Protein AF-X0WF16-F1 (afdb_monomer_lite)

Structure (mmCIF, N/CA/C/O backbone):
data_AF-X0WF16-F1
#
_entry.id   AF-X0WF16-F1
#
loop_
_atom_site.group_PDB
_atom_site.id
_atom_site.type_symbol
_atom_site.label_atom_id
_atom_site.label_alt_id
_atom_site.label_comp_id
_atom_site.label_asym_id
_atom_site.label_entity_id
_atom_site.label_seq_id
_atom_site.pdbx_PDB_ins_code
_atom_site.Cartn_x
_atom_site.Cartn_y
_atom_site.Cartn_z
_atom_site.occupancy
_atom_site.B_iso_or_equiv
_atom_site.auth_seq_id
_atom_site.auth_comp_id
_atom_site.auth_asym_id
_atom_site.auth_atom_id
_atom_site.pdbx_PDB_model_num
ATOM 1 N N . PHE A 1 1 ? 22.506 13.039 -13.604 1.00 59.59 1 PHE A N 1
ATOM 2 C CA . PHE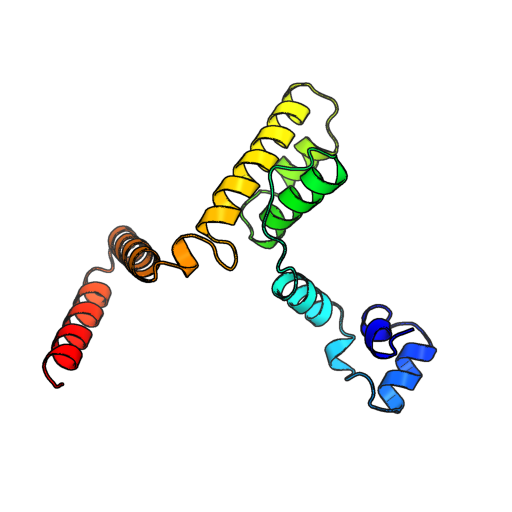 A 1 1 ? 21.233 12.495 -14.122 1.00 59.59 1 PHE A CA 1
ATOM 3 C C . PHE A 1 1 ? 21.472 11.068 -14.588 1.00 59.59 1 PHE A C 1
ATOM 5 O O . PHE A 1 1 ? 22.445 10.845 -15.292 1.00 59.59 1 PHE A O 1
ATOM 12 N N . HIS A 1 2 ? 20.651 10.102 -14.171 1.00 75.69 2 HIS A N 1
ATOM 13 C CA . HIS A 1 2 ? 20.803 8.705 -14.593 1.00 75.69 2 HIS A CA 1
ATOM 14 C C . HIS A 1 2 ? 20.003 8.495 -15.884 1.00 75.69 2 HIS A C 1
ATOM 16 O O . HIS A 1 2 ? 18.791 8.663 -15.861 1.00 75.69 2 HIS A O 1
ATOM 22 N N . LEU A 1 3 ? 20.642 8.133 -17.002 1.00 82.12 3 LEU A N 1
ATOM 23 C CA . LEU A 1 3 ? 19.974 8.059 -18.317 1.00 82.12 3 LEU A CA 1
ATOM 24 C C . LEU A 1 3 ? 18.740 7.136 -18.305 1.00 82.12 3 LEU A C 1
ATOM 26 O O . LEU A 1 3 ? 17.715 7.442 -18.902 1.00 82.12 3 LEU A O 1
ATOM 30 N N . TYR A 1 4 ? 18.801 6.063 -17.514 1.00 82.31 4 TYR A N 1
ATOM 31 C CA . TYR A 1 4 ? 17.711 5.108 -17.318 1.00 82.31 4 TYR A CA 1
ATOM 32 C C 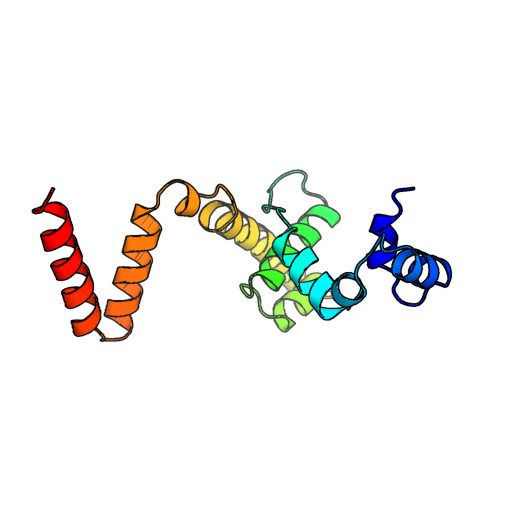. TYR A 1 4 ? 16.429 5.711 -16.717 1.00 82.31 4 TYR A C 1
ATOM 34 O O . TYR A 1 4 ? 15.341 5.189 -16.943 1.00 82.31 4 TYR A O 1
ATOM 42 N N . SER A 1 5 ? 16.506 6.825 -15.978 1.00 83.00 5 SER A N 1
ATOM 43 C CA . SER A 1 5 ? 15.308 7.468 -15.418 1.00 83.00 5 SER A CA 1
ATOM 44 C C . SER A 1 5 ? 14.412 8.092 -16.492 1.00 83.00 5 SER A C 1
ATOM 46 O O . SER A 1 5 ? 13.248 8.374 -16.218 1.00 83.00 5 SER A O 1
ATOM 48 N N . LEU A 1 6 ? 14.913 8.267 -17.721 1.00 87.25 6 LEU A N 1
ATOM 49 C CA . LEU A 1 6 ? 14.113 8.714 -18.864 1.00 87.25 6 LEU A CA 1
ATOM 50 C C . LEU A 1 6 ? 12.993 7.727 -19.221 1.00 87.25 6 LEU A C 1
ATOM 52 O O . LEU A 1 6 ? 12.023 8.130 -19.857 1.00 87.25 6 LEU A O 1
ATOM 56 N N . GLN A 1 7 ? 13.055 6.476 -18.740 1.00 85.31 7 GLN A N 1
ATOM 57 C CA . GLN A 1 7 ? 11.989 5.488 -18.938 1.00 85.31 7 GLN A CA 1
ATOM 58 C C . GLN A 1 7 ? 10.620 5.987 -18.445 1.00 85.31 7 GLN A C 1
ATOM 60 O O . GLN A 1 7 ? 9.605 5.585 -18.995 1.00 85.31 7 GLN A O 1
ATOM 65 N N . TYR A 1 8 ? 10.578 6.888 -17.453 1.00 82.19 8 TYR A N 1
ATOM 66 C CA . TYR A 1 8 ? 9.334 7.461 -16.923 1.00 82.19 8 TYR A CA 1
ATOM 67 C C . TYR A 1 8 ? 8.730 8.567 -17.807 1.00 82.19 8 TYR A C 1
ATOM 69 O O . TYR A 1 8 ? 7.597 8.983 -17.573 1.00 82.19 8 TYR A O 1
ATOM 77 N N . PHE A 1 9 ? 9.455 9.026 -18.832 1.00 88.19 9 PHE A N 1
ATOM 78 C CA . PHE A 1 9 ? 9.059 10.120 -19.720 1.00 88.19 9 PHE A CA 1
ATOM 79 C C . PHE A 1 9 ? 9.079 9.664 -21.190 1.00 88.19 9 PHE A C 1
ATOM 81 O O . PHE A 1 9 ? 9.902 10.141 -21.974 1.00 88.19 9 PHE A O 1
ATOM 88 N N . PRO A 1 10 ? 8.186 8.748 -21.608 1.00 83.56 10 PRO A N 1
ATOM 89 C CA . PRO A 1 10 ? 8.241 8.113 -22.932 1.00 83.56 10 PRO A CA 1
ATOM 90 C C . PRO A 1 10 ? 8.126 9.095 -24.107 1.00 83.56 10 PRO A C 1
ATOM 92 O O . PRO A 1 10 ? 8.666 8.845 -25.181 1.00 83.56 10 PRO A O 1
ATOM 95 N N . ASN A 1 11 ? 7.463 10.235 -23.902 1.00 86.00 11 ASN A N 1
ATOM 96 C CA . ASN A 1 11 ? 7.216 11.218 -24.958 1.00 86.00 11 ASN A CA 1
ATOM 97 C C . ASN A 1 11 ? 8.376 12.206 -25.165 1.00 86.00 11 ASN A C 1
ATOM 99 O O . ASN A 1 11 ? 8.317 13.030 -26.077 1.00 86.00 11 ASN A O 1
ATOM 103 N N . TYR A 1 12 ? 9.424 12.152 -24.338 1.00 88.94 12 TYR A N 1
ATOM 104 C CA . TYR A 1 12 ? 10.501 13.138 -24.378 1.00 88.94 12 TYR A CA 1
ATOM 105 C C . TYR A 1 12 ? 11.502 12.847 -25.515 1.00 88.94 12 TYR A C 1
ATOM 107 O O . TYR A 1 12 ? 11.869 11.686 -25.714 1.00 88.94 12 TYR A O 1
ATOM 115 N N . PRO A 1 13 ? 12.010 13.867 -26.239 1.00 89.44 13 PRO A N 1
ATOM 116 C CA . PRO A 1 13 ? 12.974 13.662 -27.329 1.00 89.44 13 PRO A CA 1
ATOM 117 C C . PRO A 1 13 ? 14.242 12.922 -26.884 1.00 89.44 13 PRO A C 1
ATOM 119 O O . PRO A 1 13 ? 14.749 12.060 -27.595 1.00 89.44 13 PRO A O 1
ATOM 122 N N . LEU A 1 14 ? 14.719 13.214 -25.671 1.00 89.38 14 LEU A N 1
ATOM 123 C CA . LEU A 1 14 ? 15.871 12.536 -25.069 1.00 89.38 14 LEU A CA 1
ATOM 124 C C . LEU A 1 14 ? 15.598 11.056 -24.783 1.00 89.38 14 LEU A C 1
ATOM 126 O O . LEU A 1 14 ? 16.504 10.241 -24.900 1.00 89.38 14 LEU A O 1
ATOM 130 N N . THR A 1 15 ? 14.361 10.692 -24.444 1.00 86.56 15 THR A N 1
ATOM 131 C CA . THR A 1 15 ? 13.976 9.294 -24.219 1.00 86.56 15 THR A CA 1
ATOM 132 C C . THR A 1 15 ? 13.985 8.509 -25.523 1.00 86.56 15 THR A C 1
ATOM 134 O O . THR A 1 15 ? 14.437 7.370 -25.539 1.00 86.56 15 THR A O 1
ATOM 137 N N . LYS A 1 16 ? 13.552 9.125 -26.632 1.00 88.75 16 LYS A N 1
ATOM 138 C CA . LYS A 1 16 ? 13.627 8.512 -27.967 1.00 88.75 16 LYS A CA 1
ATOM 139 C C . LYS A 1 16 ? 15.077 8.230 -28.364 1.00 88.75 16 LYS A C 1
ATOM 141 O O . LYS A 1 16 ? 15.381 7.096 -28.711 1.00 88.75 16 LYS A O 1
ATOM 146 N N . LYS A 1 17 ? 15.978 9.202 -28.169 1.00 90.62 17 LYS A N 1
ATOM 147 C CA . LYS A 1 17 ? 17.425 9.000 -28.364 1.00 90.62 17 LYS A CA 1
ATOM 148 C C . LYS A 1 17 ? 17.992 7.908 -27.456 1.00 90.62 17 LYS A C 1
ATOM 150 O O . LYS A 1 17 ? 18.683 7.021 -27.923 1.00 90.62 17 LYS A O 1
ATOM 155 N N . ALA A 1 18 ? 17.623 7.888 -26.176 1.00 88.38 18 ALA A N 1
ATOM 156 C CA . ALA A 1 18 ? 18.063 6.839 -25.252 1.00 88.38 18 ALA A CA 1
ATOM 157 C C . ALA A 1 18 ? 17.571 5.426 -25.640 1.00 88.38 18 ALA A C 1
ATOM 159 O O . ALA A 1 18 ? 18.220 4.434 -25.301 1.00 88.38 18 ALA A O 1
ATOM 160 N N . ILE A 1 19 ? 16.429 5.322 -26.329 1.00 88.50 19 ILE A N 1
ATOM 161 C CA . ILE A 1 19 ? 15.925 4.064 -26.900 1.00 88.50 19 ILE A CA 1
ATOM 162 C C . ILE A 1 19 ? 16.723 3.685 -28.155 1.00 88.50 19 ILE A C 1
ATOM 164 O O . ILE A 1 19 ? 17.097 2.521 -28.300 1.00 88.50 19 ILE A O 1
ATOM 168 N N . GLU A 1 20 ? 17.007 4.651 -29.034 1.00 90.31 20 GLU A N 1
ATOM 169 C CA . GLU A 1 20 ? 17.853 4.470 -30.226 1.00 90.31 20 GLU A CA 1
ATOM 170 C C . GLU A 1 20 ? 19.265 3.996 -29.843 1.00 90.31 20 GLU A C 1
ATOM 172 O O . GLU A 1 20 ? 19.758 3.006 -30.385 1.00 90.31 20 GLU A O 1
ATOM 177 N N . ASP A 1 21 ? 19.847 4.608 -28.812 1.00 91.25 21 ASP A N 1
ATOM 178 C CA . ASP A 1 21 ? 21.163 4.287 -28.249 1.00 91.25 21 ASP A CA 1
ATOM 179 C C . ASP A 1 21 ? 21.173 2.984 -27.417 1.00 91.25 21 ASP A C 1
ATOM 181 O O . ASP A 1 21 ? 22.186 2.618 -26.820 1.00 91.25 21 ASP A O 1
ATOM 185 N N . LYS A 1 22 ? 20.047 2.254 -27.353 1.00 87.62 22 LYS A N 1
ATOM 186 C CA . LYS A 1 22 ? 19.864 0.989 -26.606 1.00 87.62 22 LYS A CA 1
ATOM 187 C C . LYS A 1 22 ? 20.110 1.087 -25.093 1.00 87.62 22 LYS A C 1
ATOM 189 O O . LYS A 1 22 ? 20.248 0.061 -24.425 1.00 87.62 22 LYS A O 1
ATOM 194 N N . HIS A 1 23 ? 20.105 2.291 -24.524 1.00 86.44 23 HIS A N 1
ATOM 195 C CA . HIS A 1 23 ? 20.189 2.498 -23.076 1.00 86.44 23 HIS A CA 1
ATOM 196 C C . HIS A 1 23 ? 18.884 2.142 -22.348 1.00 86.44 23 HIS A C 1
ATOM 198 O O . HIS A 1 23 ? 18.911 1.842 -21.153 1.00 86.44 23 HIS A O 1
ATOM 204 N N . ILE A 1 24 ? 17.746 2.184 -23.049 1.00 84.44 24 ILE A N 1
ATOM 205 C CA . ILE A 1 24 ? 16.417 1.830 -22.532 1.00 84.44 24 ILE A CA 1
ATOM 206 C C . ILE A 1 24 ? 15.717 0.953 -23.564 1.00 84.44 24 ILE A C 1
ATOM 208 O O . ILE A 1 24 ? 15.659 1.298 -24.743 1.00 84.44 24 ILE A O 1
ATOM 212 N N . GLN A 1 25 ? 15.131 -0.168 -23.143 1.00 87.31 25 GLN A N 1
ATOM 213 C CA . GLN A 1 25 ? 14.317 -0.949 -24.069 1.00 87.31 25 GLN A CA 1
ATOM 214 C C . GLN A 1 25 ? 12.964 -0.256 -24.291 1.00 87.31 25 GLN A C 1
ATOM 216 O O . GLN A 1 25 ? 12.326 0.177 -23.330 1.00 87.31 25 GLN A O 1
ATOM 221 N N . PRO A 1 26 ? 12.417 -0.240 -25.518 1.00 83.50 26 PRO A N 1
ATOM 222 C CA . PRO A 1 26 ? 11.130 0.408 -25.795 1.00 83.50 26 PRO A CA 1
ATOM 223 C C . PRO A 1 26 ? 9.972 -0.202 -24.987 1.00 83.50 26 PRO A C 1
ATOM 225 O O . PRO A 1 26 ? 8.987 0.467 -24.684 1.00 83.50 26 PRO A O 1
ATOM 228 N N . LYS A 1 27 ? 10.096 -1.475 -24.586 1.00 84.81 27 LYS A N 1
ATOM 229 C CA . LYS A 1 27 ? 9.143 -2.136 -23.686 1.00 84.81 27 LYS A CA 1
ATOM 230 C C . LYS A 1 27 ? 9.196 -1.567 -22.265 1.00 84.81 27 LYS A C 1
ATOM 232 O O . LYS A 1 27 ? 8.157 -1.527 -21.618 1.00 84.81 27 LYS A O 1
ATOM 237 N N . GLU A 1 28 ? 10.353 -1.134 -21.776 1.00 78.25 28 GLU A N 1
ATOM 238 C CA . GLU A 1 28 ? 10.515 -0.596 -20.417 1.00 78.25 28 GLU A CA 1
ATOM 239 C C . GLU A 1 28 ? 9.883 0.789 -20.260 1.00 78.25 28 GLU A C 1
ATOM 241 O O . GLU A 1 28 ? 9.395 1.106 -19.182 1.00 78.25 28 GLU A O 1
ATOM 246 N N . ALA A 1 29 ? 9.820 1.572 -21.340 1.00 81.12 29 ALA A N 1
ATOM 247 C CA . ALA A 1 29 ? 9.171 2.882 -21.368 1.00 81.12 29 ALA A CA 1
ATOM 248 C C . ALA A 1 29 ? 7.634 2.816 -21.531 1.00 81.12 29 ALA A C 1
ATOM 250 O O . ALA A 1 29 ? 6.960 3.846 -21.496 1.00 81.12 29 ALA A O 1
ATOM 251 N N . LYS A 1 30 ? 7.044 1.621 -21.711 1.00 84.94 30 LYS A N 1
ATOM 252 C CA . LYS A 1 30 ? 5.580 1.470 -21.766 1.00 84.94 30 LYS A CA 1
ATOM 253 C C . LYS A 1 30 ? 4.963 1.701 -20.389 1.00 84.94 30 LYS A C 1
ATOM 255 O O . LYS A 1 30 ? 5.375 1.080 -19.412 1.00 84.94 30 LYS A O 1
ATOM 260 N N . ILE A 1 31 ? 3.896 2.498 -20.348 1.00 76.44 31 ILE A N 1
ATOM 261 C CA . ILE A 1 31 ? 3.166 2.859 -19.122 1.00 76.44 31 ILE A CA 1
ATOM 262 C C . ILE A 1 31 ? 2.746 1.621 -18.317 1.00 76.44 31 ILE A C 1
ATOM 264 O O . ILE A 1 31 ? 2.951 1.580 -17.110 1.00 76.44 31 ILE A O 1
ATOM 268 N N . GLU A 1 32 ? 2.234 0.578 -18.972 1.00 77.06 32 GLU A N 1
ATOM 269 C CA . GLU A 1 32 ? 1.823 -0.672 -18.312 1.00 77.06 32 GLU A CA 1
ATOM 270 C C . GLU A 1 32 ? 2.983 -1.361 -17.581 1.00 77.06 32 GLU A C 1
ATOM 272 O O . GLU A 1 32 ? 2.850 -1.785 -16.431 1.00 77.06 32 GLU A O 1
ATOM 277 N N . ASN A 1 33 ? 4.150 -1.425 -18.225 1.00 79.25 33 ASN A N 1
ATOM 278 C CA . ASN A 1 33 ? 5.344 -2.031 -17.647 1.00 79.25 33 ASN A CA 1
ATOM 279 C C . ASN A 1 33 ? 5.923 -1.164 -16.532 1.00 79.25 33 ASN A C 1
ATOM 281 O O . ASN A 1 33 ? 6.354 -1.699 -15.512 1.00 79.25 33 ASN A O 1
ATOM 285 N N . LEU A 1 34 ? 5.878 0.161 -16.679 1.00 77.50 34 LEU A N 1
ATOM 286 C CA . LEU A 1 34 ? 6.258 1.092 -15.620 1.00 77.50 34 LEU A CA 1
ATOM 287 C C . LEU A 1 34 ? 5.343 0.950 -14.409 1.00 77.50 34 LEU A 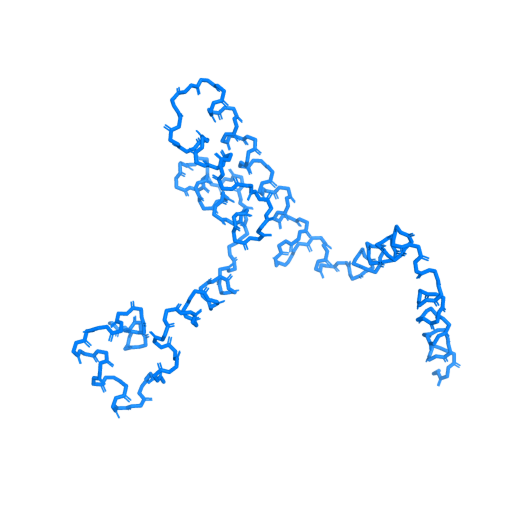C 1
ATOM 289 O O . LEU A 1 34 ? 5.850 0.894 -13.295 1.00 77.50 34 LEU A O 1
ATOM 293 N N . LEU A 1 35 ? 4.028 0.826 -14.594 1.00 70.06 35 LEU A N 1
ATOM 294 C CA . LEU A 1 35 ? 3.074 0.609 -13.506 1.00 70.06 35 LEU A CA 1
ATOM 295 C C . LEU A 1 35 ? 3.336 -0.724 -12.806 1.00 70.06 35 LEU A C 1
ATOM 297 O O . LEU A 1 35 ? 3.490 -0.758 -11.586 1.00 70.06 35 LEU A O 1
ATOM 301 N N . ALA A 1 36 ? 3.470 -1.816 -13.561 1.00 69.62 36 ALA A N 1
ATOM 302 C CA . ALA A 1 36 ? 3.760 -3.141 -13.013 1.00 69.62 36 ALA A CA 1
ATOM 303 C C . ALA A 1 36 ? 5.108 -3.190 -12.274 1.00 69.62 36 ALA A C 1
ATOM 305 O O . ALA A 1 36 ? 5.261 -3.873 -11.262 1.00 69.62 36 ALA A O 1
ATOM 306 N N . ARG A 1 37 ? 6.109 -2.464 -12.769 1.00 71.06 37 ARG A N 1
ATOM 307 C CA . ARG A 1 37 ? 7.441 -2.428 -12.170 1.00 71.06 37 ARG A CA 1
ATOM 308 C C . ARG A 1 37 ? 7.513 -1.478 -10.992 1.00 71.06 37 ARG A C 1
ATOM 310 O O . ARG A 1 37 ? 8.124 -1.831 -9.998 1.00 71.06 37 ARG A O 1
ATOM 317 N N . THR A 1 38 ? 6.860 -0.325 -11.063 1.00 68.06 38 THR A N 1
ATOM 318 C CA . THR A 1 38 ? 6.746 0.613 -9.942 1.00 68.06 38 THR A CA 1
ATOM 319 C C . THR A 1 38 ? 6.009 -0.054 -8.801 1.00 68.06 38 THR A C 1
ATOM 321 O O . THR A 1 38 ? 6.500 0.007 -7.691 1.00 68.06 38 THR A O 1
ATOM 324 N N . THR A 1 39 ? 4.916 -0.774 -9.068 1.00 63.28 39 THR A N 1
ATOM 325 C CA . THR A 1 39 ? 4.180 -1.535 -8.044 1.00 63.28 39 THR A CA 1
ATOM 326 C C . THR A 1 39 ? 4.995 -2.689 -7.458 1.00 63.28 39 THR A C 1
ATOM 328 O O . THR A 1 39 ? 5.004 -2.851 -6.243 1.00 63.28 39 THR A O 1
ATOM 331 N N . LYS A 1 40 ? 5.737 -3.454 -8.276 1.00 63.62 40 LYS A N 1
ATOM 332 C CA . LYS A 1 40 ? 6.631 -4.525 -7.785 1.00 63.62 40 LYS A CA 1
ATOM 333 C C . LYS A 1 40 ? 7.851 -4.004 -7.022 1.00 63.62 40 LYS A C 1
ATOM 335 O O . LYS A 1 40 ? 8.234 -4.585 -6.013 1.00 63.62 40 LYS A O 1
ATOM 340 N N . ASN A 1 41 ? 8.463 -2.930 -7.512 1.00 61.56 41 ASN A N 1
ATOM 341 C CA . ASN A 1 41 ? 9.641 -2.303 -6.916 1.00 61.56 41 ASN A CA 1
ATOM 342 C C . ASN A 1 41 ? 9.273 -1.333 -5.794 1.00 61.56 41 ASN A C 1
ATOM 344 O O . ASN A 1 41 ? 10.172 -0.837 -5.114 1.00 61.56 41 ASN A O 1
ATOM 348 N N . PHE A 1 42 ? 7.980 -1.081 -5.567 1.00 64.50 42 PHE A N 1
ATOM 349 C CA . PHE A 1 42 ? 7.491 -0.436 -4.359 1.00 64.50 42 PHE A CA 1
ATOM 350 C C . PHE A 1 42 ? 7.698 -1.403 -3.187 1.00 64.50 42 PHE A C 1
ATOM 352 O O . PHE A 1 42 ? 6.765 -1.956 -2.617 1.00 64.50 42 PHE A O 1
ATOM 359 N N . ALA A 1 43 ? 8.953 -1.593 -2.780 1.00 66.38 43 ALA A N 1
ATOM 360 C CA . ALA A 1 43 ? 9.335 -2.298 -1.561 1.00 66.38 43 ALA A CA 1
ATOM 361 C C . ALA A 1 43 ? 9.016 -1.460 -0.308 1.00 66.38 43 ALA A C 1
ATOM 363 O O . ALA A 1 43 ? 9.654 -1.590 0.737 1.00 66.38 43 ALA A O 1
ATOM 364 N N . TYR A 1 44 ? 8.045 -0.554 -0.416 1.00 78.44 44 TYR A N 1
ATOM 365 C CA . TYR A 1 44 ? 7.558 0.217 0.701 1.00 78.44 44 TYR A CA 1
ATOM 366 C C . TYR A 1 44 ? 6.739 -0.705 1.596 1.00 78.44 44 TYR A C 1
ATOM 368 O O . TYR A 1 44 ? 5.757 -1.308 1.165 1.00 78.44 44 TYR A O 1
ATOM 376 N N . VAL A 1 45 ? 7.152 -0.811 2.853 1.00 81.62 45 VAL A N 1
ATOM 377 C CA . VAL A 1 45 ? 6.381 -1.475 3.900 1.00 81.62 45 VAL A CA 1
ATOM 378 C C . VAL A 1 45 ? 5.786 -0.376 4.770 1.00 81.62 45 VAL A C 1
ATOM 380 O O . VAL A 1 45 ? 6.560 0.459 5.246 1.00 81.62 45 VAL A O 1
ATOM 383 N N . PRO A 1 46 ? 4.461 -0.365 4.992 1.00 85.12 46 PRO A N 1
ATOM 384 C CA . PRO A 1 46 ? 3.817 0.640 5.817 1.00 85.12 46 PRO A CA 1
ATOM 385 C C . PRO A 1 46 ? 4.425 0.748 7.215 1.00 85.12 46 PRO A C 1
ATOM 387 O O . PRO A 1 46 ? 4.689 -0.259 7.880 1.00 85.12 46 PRO A O 1
ATOM 390 N N . ARG A 1 47 ? 4.643 1.981 7.674 1.00 84.88 47 ARG A N 1
ATOM 391 C CA . ARG A 1 47 ? 5.266 2.275 8.975 1.00 84.88 47 ARG A CA 1
ATOM 392 C C . ARG A 1 47 ? 4.414 3.255 9.761 1.00 84.88 47 ARG A C 1
ATOM 394 O O . ARG A 1 47 ? 3.856 4.189 9.194 1.00 84.88 47 ARG A O 1
ATOM 401 N N . LEU A 1 48 ? 4.375 3.057 11.077 1.00 82.81 48 LEU A N 1
ATOM 402 C CA . LEU A 1 48 ? 3.621 3.908 12.000 1.00 82.81 48 LEU A CA 1
ATOM 403 C C . LEU A 1 48 ? 4.241 5.302 12.158 1.00 82.81 48 LEU A C 1
ATOM 405 O O . LEU A 1 48 ? 3.517 6.277 12.315 1.00 82.81 48 LEU A O 1
ATOM 409 N N . LEU A 1 49 ? 5.572 5.385 12.117 1.00 81.50 49 LEU A N 1
ATOM 410 C CA . LEU A 1 49 ? 6.317 6.617 12.346 1.00 81.50 49 LEU A CA 1
ATOM 411 C C . LEU A 1 49 ? 7.212 6.957 11.146 1.00 81.50 49 LEU A C 1
ATOM 413 O O . LEU A 1 49 ? 7.771 6.035 10.533 1.00 81.50 49 LEU A O 1
ATOM 417 N N . PRO A 1 50 ? 7.393 8.255 10.844 1.00 83.06 50 PRO A N 1
ATOM 418 C CA . PRO A 1 50 ? 6.742 9.421 11.468 1.00 83.06 50 PRO A CA 1
ATOM 419 C C . PRO A 1 50 ? 5.255 9.587 11.091 1.00 83.06 50 PRO A C 1
ATOM 421 O O . PRO A 1 50 ? 4.839 9.234 9.987 1.00 83.06 50 PRO A O 1
ATOM 424 N N . TYR A 1 51 ? 4.457 10.160 12.000 1.00 83.12 51 TYR A N 1
ATOM 425 C CA . TYR A 1 51 ? 3.033 10.443 11.776 1.00 83.12 51 TYR A CA 1
ATOM 426 C C . TYR A 1 51 ? 2.863 11.739 10.968 1.00 83.12 51 TYR A C 1
ATOM 428 O O . TYR A 1 51 ? 2.589 12.804 11.510 1.00 83.12 51 TYR A O 1
ATOM 436 N N . THR A 1 52 ? 3.105 11.652 9.661 1.00 90.19 52 THR A N 1
ATOM 437 C CA . THR A 1 52 ? 2.960 12.770 8.713 1.00 90.19 52 THR A CA 1
ATOM 438 C C . THR A 1 52 ? 1.921 12.431 7.652 1.00 90.19 52 THR A C 1
ATOM 440 O O . THR A 1 52 ? 1.760 11.263 7.298 1.00 90.19 52 THR A O 1
ATOM 443 N N . GLU A 1 53 ? 1.251 13.437 7.088 1.00 86.81 53 GLU A N 1
ATOM 444 C CA . GLU A 1 53 ? 0.253 13.232 6.023 1.00 86.81 53 GLU A CA 1
ATOM 445 C C . GLU A 1 53 ? 0.838 12.479 4.825 1.00 86.81 53 GLU A C 1
ATOM 447 O O . GLU A 1 53 ? 0.244 11.524 4.325 1.00 86.81 53 GLU A O 1
ATOM 452 N N . LYS A 1 54 ? 2.066 12.834 4.427 1.00 88.06 54 LYS A N 1
ATOM 453 C CA . LYS A 1 54 ? 2.809 12.146 3.365 1.00 88.06 54 LYS A CA 1
ATOM 454 C C . LYS A 1 54 ? 2.970 10.653 3.655 1.00 88.06 54 LYS A C 1
ATOM 456 O O . LYS A 1 54 ? 2.797 9.831 2.759 1.00 88.06 54 LYS A O 1
ATOM 461 N N . GLN A 1 55 ? 3.295 10.300 4.895 1.00 88.69 55 GLN A N 1
ATOM 462 C CA . GLN A 1 55 ? 3.453 8.909 5.301 1.00 88.69 55 GLN A CA 1
ATOM 463 C C . GLN A 1 55 ? 2.116 8.167 5.319 1.00 88.69 55 GLN A C 1
ATOM 465 O O . GLN A 1 55 ? 2.034 7.040 4.835 1.00 88.69 55 GLN A O 1
ATOM 470 N N . ILE A 1 56 ? 1.058 8.803 5.824 1.00 90.00 56 ILE A N 1
ATOM 471 C CA . ILE A 1 56 ? -0.285 8.217 5.831 1.00 90.00 56 ILE A CA 1
ATOM 472 C C . ILE A 1 56 ? -0.750 7.935 4.396 1.00 90.00 56 ILE A C 1
ATOM 474 O O . ILE A 1 56 ? -1.247 6.847 4.111 1.00 90.00 56 ILE A O 1
ATOM 478 N N . LEU A 1 57 ? -0.499 8.856 3.465 1.00 89.62 57 LEU A N 1
ATOM 479 C CA . LEU A 1 57 ? -0.789 8.654 2.046 1.00 89.62 57 LEU A CA 1
ATOM 480 C C . LEU A 1 57 ? 0.011 7.488 1.457 1.00 89.62 57 LEU A C 1
ATOM 482 O O . LEU A 1 57 ? -0.566 6.641 0.783 1.00 89.62 57 LEU A O 1
ATOM 486 N N . GLN A 1 58 ? 1.313 7.382 1.742 1.00 88.94 58 GLN A N 1
ATOM 487 C CA . GLN A 1 58 ? 2.133 6.247 1.290 1.00 88.94 58 GLN A CA 1
ATOM 488 C C . GLN A 1 58 ? 1.618 4.901 1.826 1.00 88.94 58 GLN A C 1
ATOM 490 O O . GLN A 1 58 ? 1.526 3.920 1.084 1.00 88.94 58 GLN A O 1
ATOM 495 N N . ASN A 1 59 ? 1.227 4.868 3.098 1.00 90.88 59 ASN A N 1
ATOM 496 C CA . ASN A 1 59 ? 0.610 3.724 3.762 1.00 90.88 59 ASN A CA 1
ATOM 497 C C . ASN A 1 59 ? -0.724 3.320 3.097 1.00 90.88 59 ASN A C 1
ATOM 499 O O . ASN A 1 59 ? -0.971 2.138 2.845 1.00 90.88 59 ASN A O 1
ATOM 503 N N . ILE A 1 60 ? -1.565 4.295 2.741 1.00 89.88 60 ILE A N 1
ATOM 504 C CA . ILE A 1 60 ? -2.833 4.060 2.036 1.00 89.88 60 ILE A CA 1
ATOM 505 C C . ILE A 1 60 ? -2.592 3.602 0.590 1.00 89.88 60 ILE A C 1
ATOM 507 O O . ILE A 1 60 ? -3.234 2.652 0.144 1.00 89.88 60 ILE A O 1
ATOM 511 N N . ILE A 1 61 ? -1.632 4.192 -0.130 1.00 87.56 61 ILE A N 1
ATOM 512 C CA . ILE A 1 61 ? -1.243 3.760 -1.484 1.00 87.56 61 ILE A CA 1
ATOM 513 C C . ILE A 1 61 ? -0.854 2.280 -1.476 1.00 87.56 61 ILE A C 1
ATOM 515 O O . ILE A 1 61 ? -1.285 1.525 -2.348 1.00 87.56 61 ILE A O 1
ATOM 519 N N . TRP A 1 62 ? -0.113 1.831 -0.459 1.00 87.94 62 TRP A N 1
ATOM 520 C CA . TRP A 1 62 ? 0.229 0.418 -0.313 1.00 87.94 62 TRP A CA 1
ATOM 521 C C . TRP A 1 62 ? -1.013 -0.485 -0.203 1.00 87.94 62 TRP A C 1
ATOM 523 O O . TRP A 1 62 ? -1.037 -1.565 -0.795 1.00 87.94 62 TRP A O 1
ATOM 533 N N . LEU A 1 63 ? -2.076 -0.053 0.489 1.00 88.75 63 LEU A N 1
ATOM 534 C CA . LEU A 1 63 ? -3.341 -0.800 0.541 1.00 88.75 63 LEU A CA 1
ATOM 535 C C . LEU A 1 63 ? -4.044 -0.874 -0.817 1.00 88.75 63 LEU A C 1
ATOM 537 O O . LEU A 1 63 ? -4.599 -1.924 -1.142 1.00 88.75 63 LEU A O 1
ATOM 541 N N . ILE A 1 64 ? -4.035 0.217 -1.588 1.00 86.94 64 ILE A N 1
ATOM 542 C CA . ILE A 1 64 ? -4.656 0.273 -2.921 1.00 86.94 64 ILE A CA 1
ATOM 543 C C . ILE A 1 64 ? -3.921 -0.666 -3.877 1.00 86.94 64 ILE A C 1
ATOM 545 O O . ILE A 1 64 ? -4.547 -1.500 -4.524 1.00 86.94 64 ILE A O 1
ATOM 549 N N . VAL A 1 65 ? -2.586 -0.584 -3.915 1.00 81.69 65 VAL A N 1
ATOM 550 C CA . VAL A 1 65 ? -1.740 -1.406 -4.796 1.00 81.69 65 VAL A CA 1
ATOM 551 C C . VAL A 1 65 ? -1.917 -2.900 -4.514 1.00 81.69 65 VAL A C 1
ATOM 553 O O . VAL A 1 65 ? -1.939 -3.703 -5.443 1.00 81.69 65 VAL A O 1
ATOM 556 N N . ASN A 1 66 ? -2.101 -3.281 -3.247 1.00 79.56 66 ASN A N 1
ATOM 557 C CA . ASN A 1 66 ? -2.352 -4.672 -2.855 1.00 79.56 66 ASN A CA 1
ATOM 558 C C . ASN A 1 66 ? -3.837 -5.078 -2.921 1.00 79.56 66 ASN A C 1
ATOM 560 O O . ASN A 1 66 ? -4.187 -6.176 -2.497 1.00 79.56 66 ASN A O 1
ATOM 564 N N . ASN A 1 67 ? -4.719 -4.220 -3.445 1.00 84.12 67 ASN A N 1
ATOM 565 C CA . ASN A 1 67 ? -6.160 -4.462 -3.554 1.00 84.12 67 ASN A CA 1
ATOM 566 C C . ASN A 1 67 ? -6.838 -4.798 -2.202 1.00 84.12 67 ASN A C 1
ATOM 568 O O . ASN A 1 67 ? -7.770 -5.597 -2.119 1.00 84.12 67 ASN A O 1
ATOM 572 N N . HIS A 1 68 ? -6.344 -4.203 -1.110 1.00 84.62 68 HIS A N 1
ATOM 573 C CA . HIS A 1 68 ? -6.835 -4.407 0.260 1.00 84.62 68 HIS A CA 1
ATOM 574 C C . HIS A 1 68 ? -7.769 -3.282 0.751 1.00 84.62 68 HIS A C 1
ATOM 576 O O . HIS A 1 68 ? -8.312 -3.358 1.864 1.00 84.62 68 HIS A O 1
ATOM 582 N N . ALA A 1 69 ? -7.972 -2.242 -0.061 1.00 88.25 69 ALA A N 1
ATOM 583 C CA . ALA A 1 69 ? -8.894 -1.140 0.193 1.00 88.25 69 ALA A CA 1
ATOM 584 C C . ALA A 1 69 ? -9.725 -0.821 -1.060 1.00 88.25 69 ALA A C 1
ATOM 586 O O . ALA A 1 69 ? -9.220 -0.891 -2.176 1.00 88.25 69 ALA A O 1
ATOM 587 N N . LYS A 1 70 ? -11.004 -0.475 -0.865 1.00 87.69 70 LYS A N 1
ATOM 588 C CA . LYS A 1 70 ? -11.896 -0.043 -1.950 1.00 87.69 70 LYS A CA 1
ATOM 589 C C . LYS A 1 70 ? -11.623 1.420 -2.293 1.00 87.69 70 LYS A C 1
ATOM 591 O O . LYS A 1 70 ? -11.551 2.246 -1.386 1.00 87.69 70 LYS A O 1
ATOM 596 N N . ASP A 1 71 ? -11.574 1.733 -3.585 1.00 86.69 71 ASP A N 1
ATOM 597 C CA . ASP A 1 71 ? -11.294 3.083 -4.092 1.00 86.69 71 ASP A CA 1
ATOM 598 C C . ASP A 1 71 ? -12.287 4.139 -3.569 1.00 86.69 71 ASP A C 1
ATOM 600 O O . ASP A 1 71 ? -11.888 5.233 -3.186 1.00 86.69 71 ASP A O 1
ATOM 604 N N . SER A 1 72 ? -13.574 3.793 -3.435 1.00 87.19 72 SER A N 1
ATOM 605 C CA . SER A 1 72 ? -14.594 4.703 -2.887 1.00 87.19 72 SER A CA 1
ATOM 606 C C . SER A 1 72 ? -14.334 5.104 -1.432 1.00 87.19 72 SER A C 1
ATOM 608 O O . SER A 1 72 ? -14.466 6.274 -1.081 1.00 87.19 72 SER A O 1
ATOM 610 N N . ILE A 1 73 ? -13.926 4.147 -0.593 1.00 89.12 73 ILE A N 1
ATOM 611 C CA . ILE A 1 73 ? -13.620 4.380 0.827 1.00 89.12 73 ILE A CA 1
ATOM 612 C C . ILE A 1 73 ? -12.354 5.228 0.949 1.00 89.12 73 ILE A C 1
ATOM 614 O O . ILE A 1 73 ? -12.298 6.149 1.757 1.00 89.12 73 ILE A O 1
ATOM 618 N N . VAL A 1 74 ? -11.353 4.940 0.114 1.00 88.75 74 VAL A N 1
ATOM 619 C CA . VAL A 1 74 ? -10.109 5.709 0.072 1.00 88.75 74 VAL A CA 1
ATOM 620 C C . VAL A 1 74 ? -10.383 7.153 -0.347 1.00 88.75 74 VAL A C 1
ATOM 622 O O . VAL A 1 74 ? -9.968 8.070 0.356 1.00 88.75 74 VAL A O 1
ATOM 625 N N . LYS A 1 75 ? -11.144 7.370 -1.425 1.00 89.75 75 LYS A N 1
ATOM 626 C CA . LYS A 1 75 ? -11.541 8.711 -1.876 1.00 89.75 75 LYS A CA 1
ATOM 627 C C . LYS A 1 75 ? -12.292 9.476 -0.793 1.00 89.75 75 LYS A C 1
ATOM 629 O O . LYS A 1 75 ? -11.938 10.616 -0.521 1.00 89.75 75 LYS A O 1
ATOM 634 N N . PHE A 1 76 ? -13.262 8.839 -0.135 1.00 89.75 76 PHE A N 1
ATOM 635 C CA . PHE A 1 76 ? -13.972 9.451 0.988 1.00 89.75 76 PHE A CA 1
ATOM 636 C C . PHE A 1 76 ? -13.012 9.863 2.109 1.00 89.75 76 PHE A C 1
ATOM 638 O O . PHE A 1 76 ? -13.092 10.991 2.576 1.00 89.75 76 PHE A O 1
ATOM 645 N N . SER A 1 77 ? -12.081 8.984 2.491 1.00 89.38 77 SER A N 1
ATOM 646 C CA . SER A 1 77 ? -11.130 9.247 3.578 1.00 89.38 77 SER A CA 1
ATOM 647 C C . SER A 1 77 ? -10.089 10.328 3.265 1.00 89.38 77 SER A C 1
ATOM 649 O O . SER A 1 77 ? -9.591 10.967 4.183 1.00 89.38 77 SER A O 1
ATOM 651 N N . ILE A 1 78 ? -9.734 10.517 1.987 1.00 88.69 78 ILE A N 1
ATOM 652 C CA . ILE A 1 78 ? -8.716 11.489 1.557 1.00 88.69 78 ILE A CA 1
ATOM 653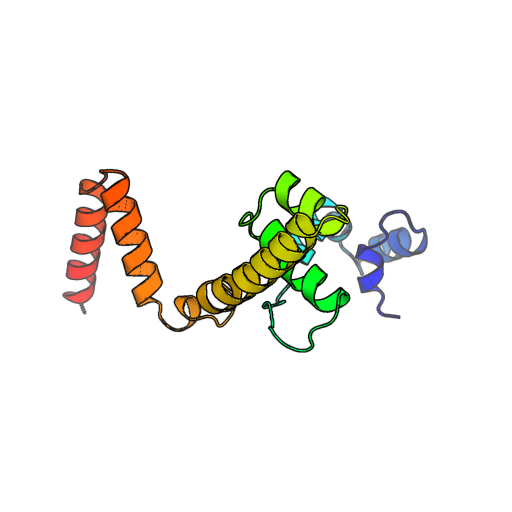 C C . ILE A 1 78 ? -9.342 12.861 1.296 1.00 88.69 78 ILE A C 1
ATOM 655 O O . ILE A 1 78 ? -8.753 13.871 1.662 1.00 88.69 78 ILE A O 1
ATOM 659 N N . PHE A 1 79 ? -10.510 12.901 0.650 1.00 89.69 79 PHE A N 1
ATOM 660 C CA . PHE A 1 79 ? -11.139 14.151 0.210 1.00 89.69 79 PHE A CA 1
ATOM 661 C C . PHE A 1 79 ? -12.261 14.640 1.135 1.00 89.69 79 PHE A C 1
ATOM 663 O O . PHE A 1 79 ? -12.775 15.735 0.939 1.00 89.69 79 PHE A O 1
ATOM 670 N N . GLY A 1 80 ? -12.691 13.837 2.110 1.00 85.12 80 GLY A N 1
ATOM 671 C CA . GLY A 1 80 ? -13.740 14.226 3.046 1.00 85.12 80 GLY A CA 1
ATOM 672 C C . GLY A 1 80 ? -13.196 15.023 4.232 1.00 85.12 80 GLY A C 1
ATOM 673 O O . GLY A 1 80 ? -12.270 14.572 4.900 1.00 85.12 80 GLY A O 1
ATOM 674 N N . ASP A 1 81 ? -13.855 16.131 4.574 1.00 86.12 81 ASP A N 1
ATOM 675 C CA . ASP A 1 81 ? -13.509 16.963 5.744 1.00 86.12 81 ASP A CA 1
ATOM 676 C C . ASP A 1 81 ? -14.237 16.573 7.042 1.00 86.12 81 ASP A C 1
ATOM 678 O O . ASP A 1 81 ? -13.990 17.125 8.117 1.00 86.12 81 ASP A O 1
ATOM 682 N N . SER A 1 82 ? -15.139 15.592 6.976 1.00 91.44 82 SER A N 1
ATOM 683 C CA . SER A 1 82 ? -15.908 15.146 8.139 1.00 91.44 82 SER A CA 1
ATOM 684 C C . SER A 1 82 ? -15.040 14.437 9.191 1.00 91.44 82 SER A C 1
ATOM 686 O O . SER A 1 82 ? -14.032 13.797 8.883 1.00 91.44 82 SER A O 1
ATOM 688 N N . LEU A 1 83 ? -15.481 14.454 10.455 1.00 87.06 83 LEU A N 1
ATOM 689 C CA . LEU A 1 83 ? -14.862 13.657 11.528 1.00 87.06 83 LEU A CA 1
ATOM 690 C C . LEU A 1 83 ? -14.819 12.159 11.182 1.00 87.06 83 LEU A C 1
ATOM 692 O O . LEU A 1 83 ? -13.838 11.477 11.476 1.00 87.06 83 LEU A O 1
ATOM 696 N N . SER A 1 84 ? -15.858 11.663 10.501 1.00 85.81 84 SER A N 1
ATOM 697 C CA . SER A 1 84 ? -15.923 10.283 10.012 1.00 85.81 84 SER A CA 1
ATOM 698 C C . SER A 1 84 ? -14.828 9.983 8.983 1.00 85.81 84 SER A C 1
ATOM 700 O O . SER A 1 84 ? -14.192 8.932 9.054 1.00 85.81 84 SER A O 1
ATOM 702 N N . SER A 1 85 ? -14.541 10.924 8.079 1.00 88.12 85 SER A N 1
ATOM 703 C CA . SER A 1 85 ? -13.447 10.806 7.109 1.00 88.12 85 SER A CA 1
ATOM 704 C C . SER A 1 85 ? -12.083 10.697 7.797 1.00 88.12 85 SER A C 1
ATOM 706 O O . SER A 1 85 ? -11.327 9.765 7.519 1.00 88.12 85 SER A O 1
ATOM 708 N N . LYS A 1 86 ? -11.808 11.555 8.791 1.00 89.38 86 LYS A N 1
ATOM 709 C CA . LYS A 1 86 ? -10.552 11.518 9.568 1.00 89.38 86 LYS A CA 1
ATOM 710 C C . LYS A 1 86 ? -10.377 10.203 10.333 1.00 89.38 86 LYS A C 1
ATOM 712 O O . LYS A 1 86 ? -9.290 9.623 10.337 1.00 89.38 86 LYS A O 1
ATOM 717 N N . LEU A 1 87 ? -11.449 9.689 10.942 1.00 89.50 87 LEU A N 1
ATOM 718 C CA . LEU A 1 87 ? -11.440 8.370 11.584 1.00 89.50 87 LEU A CA 1
ATOM 719 C C . LEU A 1 87 ? -11.183 7.249 10.570 1.00 89.50 87 LEU A C 1
ATOM 721 O O . LEU A 1 87 ? -10.392 6.344 10.839 1.00 89.50 87 LEU A O 1
ATOM 725 N N . CYS A 1 88 ? -11.812 7.321 9.394 1.00 91.75 88 CYS A N 1
ATOM 726 C CA . CYS A 1 88 ? -11.613 6.358 8.316 1.00 91.75 88 CYS A CA 1
ATOM 727 C C . CYS A 1 88 ? -10.161 6.365 7.813 1.00 91.75 88 CYS A C 1
ATOM 729 O O . CYS A 1 88 ? -9.564 5.303 7.642 1.00 91.75 88 CYS A O 1
ATOM 731 N N . LEU A 1 89 ? -9.563 7.546 7.655 1.00 91.94 89 LEU A N 1
ATOM 732 C CA . LEU A 1 89 ? -8.169 7.723 7.256 1.00 91.94 89 LEU A CA 1
ATOM 733 C C . LEU A 1 89 ? -7.209 7.097 8.277 1.00 91.94 89 LEU A C 1
ATOM 735 O O . LEU A 1 89 ? -6.323 6.327 7.900 1.00 91.94 89 LEU A O 1
ATOM 739 N N . ASN A 1 90 ? -7.435 7.326 9.573 1.00 89.69 90 ASN A N 1
ATOM 740 C CA . ASN A 1 90 ? -6.638 6.704 10.635 1.00 89.69 90 ASN A CA 1
ATOM 741 C C . ASN A 1 90 ? -6.824 5.182 10.689 1.00 89.69 90 ASN A C 1
ATOM 743 O O . ASN A 1 90 ? -5.851 4.445 10.864 1.00 89.69 90 ASN A O 1
ATOM 747 N N . TYR A 1 91 ? -8.050 4.694 10.489 1.00 91.75 91 TYR A N 1
ATOM 748 C CA . TYR A 1 91 ? -8.332 3.265 10.384 1.00 91.75 91 TYR A CA 1
ATOM 749 C C . TYR A 1 91 ? -7.596 2.629 9.199 1.00 91.75 91 TYR A C 1
ATOM 751 O O . TYR A 1 91 ? -6.962 1.585 9.358 1.00 91.75 91 TYR A O 1
ATOM 759 N N . LEU A 1 92 ? -7.631 3.259 8.020 1.00 92.69 92 LEU A N 1
ATOM 760 C CA . LEU A 1 92 ? -6.913 2.787 6.836 1.00 92.69 92 LEU A CA 1
ATOM 761 C C . LEU A 1 92 ? -5.401 2.806 7.063 1.00 92.69 92 LEU A C 1
ATOM 763 O O . LEU A 1 92 ? -4.725 1.831 6.732 1.00 92.69 92 LEU A O 1
ATOM 767 N N . ASN A 1 93 ? -4.876 3.855 7.695 1.00 92.69 93 ASN A N 1
ATOM 768 C CA . ASN A 1 93 ? -3.473 3.925 8.081 1.00 92.69 93 ASN A CA 1
ATOM 769 C C . ASN A 1 93 ? -3.088 2.745 8.990 1.00 92.69 93 ASN A C 1
ATOM 771 O O . ASN A 1 93 ? -2.162 1.996 8.682 1.00 92.69 93 ASN A O 1
ATOM 775 N N . PHE A 1 94 ? -3.845 2.499 10.060 1.00 91.19 94 PHE A N 1
ATOM 776 C CA . PHE A 1 94 ? -3.579 1.387 10.973 1.00 91.19 94 PHE A CA 1
ATOM 777 C C . PHE A 1 94 ? -3.705 0.019 10.286 1.00 91.19 94 PHE A C 1
ATOM 779 O O . PHE A 1 94 ? -2.825 -0.837 10.411 1.00 91.19 94 PHE A O 1
ATOM 786 N N . LYS A 1 95 ? -4.758 -0.172 9.484 1.00 92.50 95 LYS A N 1
ATOM 787 C CA . LYS A 1 95 ? -4.977 -1.378 8.678 1.00 92.50 95 LYS A CA 1
ATOM 788 C C . LYS A 1 95 ? -3.805 -1.648 7.732 1.00 92.50 95 LYS A C 1
ATOM 790 O O . LYS A 1 95 ? -3.388 -2.800 7.600 1.00 92.50 95 LYS A O 1
ATOM 795 N N . SER A 1 96 ? -3.249 -0.610 7.105 1.00 90.56 96 SER A N 1
ATOM 796 C CA . SER A 1 96 ? -2.076 -0.742 6.234 1.00 90.56 96 SER A CA 1
ATOM 797 C C . SER A 1 96 ? -0.852 -1.261 6.988 1.00 90.56 96 SER A C 1
ATOM 799 O O . SER A 1 96 ? -0.156 -2.135 6.484 1.00 90.56 96 SER A O 1
ATOM 801 N N . ILE A 1 97 ? -0.631 -0.804 8.224 1.00 89.69 97 ILE A N 1
ATOM 802 C CA . ILE A 1 97 ? 0.520 -1.184 9.051 1.00 89.69 97 ILE A CA 1
ATOM 803 C C . ILE A 1 97 ? 0.416 -2.645 9.477 1.00 89.69 97 ILE A C 1
ATOM 805 O O . ILE A 1 97 ? 1.387 -3.396 9.365 1.00 89.69 97 ILE A O 1
ATOM 809 N N . VAL A 1 98 ? -0.765 -3.069 9.930 1.00 88.38 98 VAL A N 1
ATOM 810 C CA . VAL A 1 98 ? -1.012 -4.463 10.321 1.00 88.38 98 VAL A CA 1
ATOM 811 C C . VAL A 1 98 ? -0.812 -5.394 9.125 1.00 88.38 98 VAL A C 1
ATOM 813 O O . VAL A 1 98 ? -0.045 -6.354 9.209 1.00 88.38 98 VAL A O 1
ATOM 816 N N . LEU A 1 99 ? -1.436 -5.087 7.985 1.00 87.19 99 LEU A N 1
ATOM 817 C CA . LEU A 1 99 ? -1.304 -5.908 6.780 1.00 87.19 99 LEU A CA 1
ATOM 818 C C . LEU A 1 99 ? 0.116 -5.870 6.210 1.00 87.19 99 LEU A C 1
ATOM 820 O O . LEU A 1 99 ? 0.618 -6.904 5.779 1.00 87.19 99 LEU A O 1
ATOM 824 N N . GLY A 1 100 ? 0.786 -4.722 6.264 1.00 85.94 100 GLY A N 1
ATOM 825 C CA . GLY A 1 100 ? 2.174 -4.551 5.852 1.00 85.94 100 GLY A CA 1
ATOM 826 C C . GLY A 1 100 ? 3.136 -5.418 6.656 1.00 85.94 100 GLY A C 1
ATOM 827 O O . GLY A 1 100 ? 3.994 -6.079 6.080 1.00 85.94 100 GLY A O 1
ATOM 828 N N . LYS A 1 101 ? 2.961 -5.505 7.979 1.00 84.00 101 LYS A N 1
ATOM 829 C CA . LYS A 1 101 ? 3.781 -6.384 8.829 1.00 84.00 101 LYS A CA 1
ATOM 830 C C . LYS A 1 101 ? 3.519 -7.871 8.590 1.00 84.00 101 LYS A C 1
ATOM 832 O O . LYS A 1 101 ? 4.432 -8.680 8.741 1.00 84.00 101 LYS A O 1
ATOM 837 N N . ILE A 1 102 ? 2.291 -8.249 8.239 1.00 81.75 102 ILE A N 1
ATOM 838 C CA . ILE A 1 102 ? 1.930 -9.656 8.020 1.00 81.75 102 ILE A CA 1
ATOM 839 C C . ILE A 1 102 ? 2.346 -10.112 6.616 1.00 81.75 102 ILE A C 1
ATOM 841 O O . ILE A 1 102 ? 3.028 -11.128 6.485 1.00 81.75 102 ILE A O 1
ATOM 845 N N . LEU A 1 103 ? 1.945 -9.364 5.584 1.00 79.00 103 LEU A N 1
ATOM 846 C CA . LEU A 1 103 ? 2.024 -9.744 4.168 1.00 79.00 103 LEU A CA 1
ATOM 847 C C . LEU A 1 103 ? 3.140 -9.038 3.391 1.00 79.00 103 LEU A C 1
ATOM 849 O O . LEU A 1 103 ? 3.487 -9.488 2.301 1.00 79.00 103 LEU A O 1
ATOM 853 N N . GLY A 1 104 ? 3.685 -7.938 3.914 1.00 73.88 104 GLY A N 1
ATOM 854 C CA . GLY A 1 104 ? 4.757 -7.197 3.259 1.00 73.88 104 GLY A CA 1
ATOM 855 C C . GLY A 1 104 ? 6.047 -8.007 3.129 1.00 73.88 104 GLY A C 1
ATOM 856 O O . GLY A 1 104 ? 6.247 -9.044 3.767 1.00 73.88 104 GLY A O 1
ATOM 857 N N . ILE A 1 105 ? 6.944 -7.512 2.280 1.00 67.06 105 ILE A N 1
ATOM 858 C CA . ILE A 1 105 ? 8.263 -8.104 2.044 1.00 67.06 105 ILE A CA 1
ATOM 859 C C . ILE A 1 105 ? 9.051 -8.069 3.363 1.00 67.06 105 ILE A C 1
ATOM 861 O O . ILE A 1 105 ? 9.226 -7.007 3.955 1.00 67.06 105 ILE A O 1
ATOM 865 N N . GLY A 1 106 ? 9.478 -9.239 3.851 1.00 69.31 106 GLY A N 1
ATOM 866 C CA . GLY A 1 106 ? 10.116 -9.385 5.170 1.00 69.31 106 GLY A CA 1
ATOM 867 C C . GLY A 1 106 ? 9.148 -9.476 6.361 1.00 69.31 106 GLY A C 1
ATOM 868 O O . GLY A 1 106 ? 9.596 -9.534 7.506 1.00 69.31 106 GLY A O 1
ATOM 869 N N . GLY A 1 107 ? 7.837 -9.509 6.109 1.00 73.25 107 GLY A N 1
ATOM 870 C CA . GLY A 1 107 ? 6.797 -9.693 7.118 1.00 73.25 107 GLY A CA 1
ATOM 871 C C . GLY A 1 107 ? 6.700 -11.118 7.673 1.00 73.25 107 GLY A C 1
ATOM 872 O O . GLY A 1 107 ? 7.430 -12.029 7.275 1.00 73.25 107 GLY A O 1
ATOM 873 N N . VAL A 1 108 ? 5.756 -11.329 8.593 1.00 75.25 108 VAL A N 1
ATOM 874 C CA . VAL A 1 108 ? 5.584 -12.599 9.330 1.00 75.25 108 VAL A CA 1
ATOM 875 C C . VAL A 1 108 ? 5.374 -13.793 8.388 1.00 75.25 108 VAL A C 1
ATOM 877 O O . VAL A 1 108 ? 5.966 -14.853 8.590 1.00 75.25 108 VAL A O 1
ATOM 880 N N . VAL A 1 109 ? 4.582 -13.622 7.325 1.00 74.06 109 VAL A N 1
ATOM 881 C CA . VAL A 1 109 ? 4.321 -14.676 6.328 1.00 74.06 109 VAL A CA 1
ATOM 882 C C . VAL A 1 109 ? 5.575 -15.008 5.515 1.00 74.06 109 VAL A C 1
ATOM 884 O O . VAL A 1 109 ? 5.802 -16.166 5.171 1.00 74.06 109 VAL A O 1
ATOM 887 N N . TRP A 1 110 ? 6.412 -14.005 5.243 1.00 67.50 110 TRP A N 1
ATOM 888 C CA . TRP A 1 110 ? 7.690 -14.179 4.552 1.00 67.50 110 TRP A CA 1
ATOM 889 C C . TRP A 1 110 ? 8.710 -14.923 5.420 1.00 67.50 110 TRP A C 1
ATOM 891 O O . TRP A 1 110 ? 9.383 -15.829 4.933 1.00 67.50 110 TRP A O 1
ATOM 901 N N . ARG A 1 111 ? 8.799 -14.577 6.711 1.00 70.19 111 ARG A N 1
ATOM 902 C CA . ARG A 1 111 ? 9.730 -15.209 7.659 1.00 70.19 111 ARG A CA 1
ATOM 903 C C . ARG A 1 111 ? 9.333 -16.646 8.004 1.00 70.19 111 ARG A C 1
ATOM 905 O O . ARG A 1 111 ? 10.210 -17.485 8.184 1.00 70.19 111 ARG A O 1
ATOM 912 N N . ASN A 1 112 ? 8.032 -16.941 8.047 1.00 78.19 112 ASN A N 1
ATOM 913 C CA . ASN A 1 112 ? 7.512 -18.245 8.457 1.00 78.19 112 ASN A CA 1
ATOM 914 C C . ASN A 1 112 ? 6.713 -18.908 7.317 1.00 78.19 112 ASN A C 1
ATOM 916 O O . ASN A 1 112 ? 5.479 -18.828 7.302 1.00 78.19 112 ASN A O 1
ATOM 920 N N . PRO A 1 113 ? 7.368 -19.673 6.417 1.00 75.62 113 PRO A N 1
ATOM 921 C CA . PRO A 1 113 ? 6.712 -20.356 5.296 1.00 75.62 113 PRO A CA 1
ATOM 922 C C . PRO A 1 113 ? 5.571 -21.298 5.710 1.00 75.62 113 PRO A C 1
ATOM 924 O O . PRO A 1 113 ? 4.728 -21.666 4.890 1.00 75.62 113 PRO A O 1
ATOM 927 N N . TRP A 1 114 ? 5.552 -21.731 6.973 1.00 77.75 114 TRP A N 1
ATOM 928 C CA . TRP A 1 114 ? 4.496 -22.570 7.531 1.00 77.75 114 TRP A CA 1
ATOM 929 C C . TRP A 1 114 ? 3.139 -21.853 7.615 1.00 77.75 114 TRP A C 1
ATOM 931 O O . TRP A 1 114 ? 2.118 -22.469 7.320 1.00 77.75 114 TRP A O 1
ATOM 941 N N . ILE A 1 115 ? 3.111 -20.544 7.888 1.00 76.81 115 ILE A N 1
ATOM 942 C CA . ILE A 1 115 ? 1.867 -19.758 7.954 1.00 76.81 115 ILE A CA 1
ATOM 943 C C . ILE A 1 115 ? 1.202 -19.706 6.576 1.00 76.81 115 ILE A C 1
ATOM 945 O O . ILE A 1 115 ? 0.006 -19.959 6.444 1.00 76.81 115 ILE A O 1
ATOM 949 N N . THR A 1 116 ? 1.986 -19.490 5.519 1.00 73.25 116 THR A N 1
ATOM 950 C CA . THR A 1 116 ? 1.502 -19.528 4.130 1.00 73.25 116 THR A CA 1
ATOM 951 C C . THR A 1 116 ? 0.910 -20.891 3.774 1.00 73.25 116 THR A C 1
ATOM 953 O O . THR A 1 116 ? -0.073 -20.978 3.037 1.00 73.25 116 THR A O 1
ATOM 956 N N . ARG A 1 117 ? 1.489 -21.981 4.300 1.00 77.19 117 ARG A N 1
ATOM 957 C CA . ARG A 1 117 ? 0.959 -23.342 4.111 1.00 77.19 117 ARG A CA 1
ATOM 958 C C . ARG A 1 117 ? -0.376 -23.514 4.823 1.00 77.19 117 ARG A C 1
ATOM 960 O O . ARG A 1 117 ? -1.285 -24.082 4.225 1.00 77.19 117 A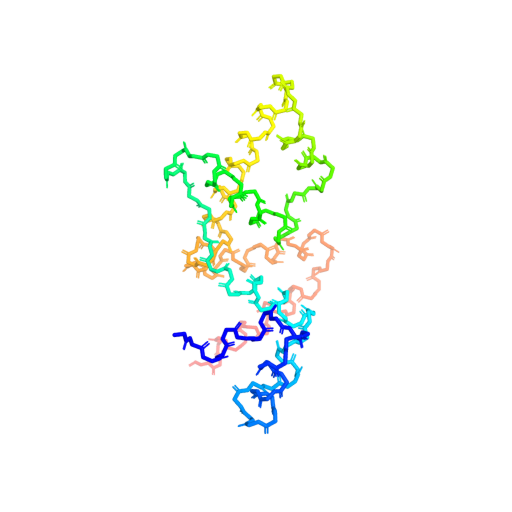RG A O 1
ATOM 967 N N . PHE A 1 118 ? -0.500 -22.997 6.041 1.00 81.44 118 PHE A N 1
ATOM 968 C CA . PHE A 1 118 ? -1.733 -23.072 6.815 1.00 81.44 118 PHE A CA 1
ATOM 969 C C . PHE A 1 118 ? -2.864 -22.272 6.158 1.00 81.44 118 PHE A C 1
ATOM 971 O O . PHE A 1 118 ? -3.940 -22.816 5.928 1.00 81.44 118 PHE A O 1
ATOM 978 N N . ILE A 1 119 ? -2.594 -21.029 5.742 1.00 78.12 119 ILE A N 1
ATOM 979 C CA . ILE A 1 119 ? -3.560 -20.176 5.030 1.00 78.12 119 ILE A CA 1
ATOM 980 C C . ILE A 1 119 ? -4.018 -20.842 3.729 1.00 78.12 119 ILE A C 1
ATOM 982 O O . ILE A 1 119 ? -5.212 -20.894 3.439 1.00 78.12 119 ILE A O 1
ATOM 986 N N . ASN A 1 120 ? -3.085 -21.394 2.947 1.00 76.44 120 ASN A N 1
ATOM 987 C CA . ASN A 1 120 ? -3.443 -22.119 1.730 1.00 76.44 120 ASN A CA 1
ATOM 988 C C . ASN A 1 120 ? -4.276 -23.365 2.041 1.00 76.44 120 ASN A C 1
ATOM 990 O O . ASN A 1 120 ? -5.261 -23.605 1.351 1.00 76.44 120 ASN A O 1
ATOM 994 N N . GLY A 1 121 ? -3.919 -24.127 3.078 1.00 77.88 121 GLY A N 1
ATOM 995 C CA . GLY A 1 121 ? -4.693 -25.278 3.538 1.00 77.88 121 GLY A CA 1
ATOM 996 C C . GLY A 1 121 ? -6.129 -24.900 3.903 1.00 77.88 121 GLY A C 1
ATOM 997 O O . GLY A 1 121 ? -7.070 -25.466 3.352 1.00 77.88 121 GLY A O 1
ATOM 998 N N . ALA A 1 122 ? -6.296 -23.872 4.735 1.00 78.12 122 ALA A N 1
ATOM 999 C CA . ALA A 1 122 ? -7.600 -23.324 5.101 1.00 78.12 122 ALA A CA 1
ATOM 1000 C C . ALA A 1 122 ? -8.401 -22.868 3.869 1.00 78.12 122 ALA A C 1
ATOM 1002 O O . ALA A 1 122 ? -9.586 -23.167 3.755 1.00 78.12 122 ALA A O 1
ATOM 1003 N N . LYS A 1 123 ? -7.753 -22.225 2.889 1.00 78.12 123 LYS A N 1
ATOM 1004 C CA . LYS A 1 123 ? -8.399 -21.793 1.639 1.00 78.12 123 LYS A CA 1
ATOM 1005 C C . LYS A 1 123 ? -8.974 -22.958 0.825 1.00 78.12 123 LYS A C 1
ATOM 1007 O O . LYS A 1 123 ? -10.045 -22.811 0.245 1.00 78.12 123 LYS A O 1
ATOM 1012 N N . TYR A 1 124 ? -8.288 -24.098 0.763 1.00 76.44 124 TYR A N 1
ATOM 1013 C CA . TYR A 1 124 ? -8.812 -25.296 0.091 1.00 76.44 124 TYR A CA 1
ATOM 1014 C C . TYR A 1 124 ? -9.958 -25.945 0.875 1.00 76.44 124 TYR A C 1
ATOM 1016 O O . TYR A 1 124 ? -10.911 -26.408 0.256 1.00 76.44 124 TYR A O 1
ATOM 1024 N N . ILE A 1 125 ? -9.893 -25.932 2.212 1.00 78.81 125 ILE A N 1
ATOM 1025 C CA . ILE A 1 125 ? -10.982 -26.419 3.074 1.00 78.81 125 ILE A CA 1
ATOM 1026 C C . ILE A 1 125 ? -12.249 -25.587 2.840 1.00 78.81 125 ILE A C 1
ATOM 1028 O O . ILE A 1 125 ? -13.305 -26.151 2.580 1.00 78.81 125 ILE A O 1
ATOM 1032 N N . VAL A 1 126 ? -12.134 -24.254 2.832 1.00 77.50 126 VAL A N 1
ATOM 1033 C CA . VAL A 1 126 ? -13.263 -23.340 2.575 1.00 77.50 126 VAL A CA 1
ATOM 1034 C C . VAL A 1 126 ? -13.827 -23.504 1.160 1.00 77.50 126 VAL A C 1
ATOM 1036 O O . VAL A 1 126 ? -15.032 -23.409 0.964 1.00 77.50 126 VAL A O 1
ATOM 1039 N N . LYS A 1 127 ? -12.981 -23.794 0.164 1.00 78.44 127 LYS A N 1
ATOM 1040 C CA . LYS A 1 127 ? -13.428 -24.095 -1.206 1.00 78.44 127 LYS A CA 1
ATOM 1041 C C . LYS A 1 127 ? -14.090 -25.473 -1.360 1.00 78.44 127 LYS A C 1
ATOM 1043 O O . LYS A 1 127 ? -14.526 -25.791 -2.460 1.00 78.44 127 LYS A O 1
ATOM 1048 N N . GLY A 1 128 ? -14.126 -26.297 -0.310 1.00 74.19 128 GLY A N 1
ATOM 1049 C CA . GLY A 1 128 ? -14.664 -27.660 -0.359 1.00 74.19 128 GLY A CA 1
ATOM 1050 C C . GLY A 1 128 ? -13.805 -28.647 -1.157 1.00 74.19 128 GLY A C 1
ATOM 1051 O O . GLY A 1 128 ? -14.176 -29.808 -1.319 1.00 74.19 128 GLY A O 1
ATOM 1052 N N . ASP A 1 129 ? -12.628 -28.230 -1.631 1.00 76.19 129 ASP A N 1
ATOM 1053 C CA . ASP A 1 129 ? -11.756 -29.044 -2.478 1.00 76.19 129 ASP A CA 1
ATOM 1054 C C . ASP A 1 129 ? -10.762 -29.852 -1.627 1.00 76.19 129 ASP A C 1
ATOM 1056 O O . ASP A 1 129 ? -9.537 -29.707 -1.670 1.00 76.19 129 ASP A O 1
ATOM 1060 N N . LEU A 1 130 ? -11.326 -30.715 -0.781 1.00 73.81 130 LEU A N 1
ATOM 1061 C CA . LEU A 1 130 ? -10.574 -31.568 0.142 1.00 73.81 130 LEU A CA 1
ATOM 1062 C C . LEU A 1 130 ? -9.761 -32.645 -0.598 1.00 73.81 130 LEU A C 1
ATOM 1064 O O . LEU A 1 130 ? -8.739 -33.118 -0.089 1.00 73.81 130 LEU A O 1
ATOM 1068 N N . LYS A 1 131 ? -10.177 -33.018 -1.818 1.00 70.69 131 LYS A N 1
ATOM 1069 C CA . LYS A 1 131 ? -9.492 -34.021 -2.649 1.00 70.69 131 LYS A CA 1
ATOM 1070 C C . LYS A 1 131 ? -8.111 -33.536 -3.091 1.00 70.69 131 LYS A C 1
ATOM 1072 O O . LYS A 1 131 ? -7.130 -34.263 -2.906 1.00 70.69 131 LYS A O 1
ATOM 1077 N N . THR A 1 132 ? -8.001 -32.316 -3.622 1.00 74.06 132 THR A N 1
ATOM 1078 C CA . THR A 1 132 ? -6.705 -31.771 -4.069 1.00 74.06 132 THR A CA 1
ATOM 1079 C C . THR A 1 132 ? -5.754 -31.508 -2.900 1.00 74.06 132 THR A C 1
ATOM 1081 O O . THR A 1 132 ? -4.544 -31.737 -3.020 1.00 74.06 132 THR A O 1
ATOM 1084 N N . LEU A 1 133 ? -6.290 -31.116 -1.740 1.00 70.88 133 LEU A N 1
ATOM 1085 C CA . LEU A 1 133 ? -5.516 -30.937 -0.513 1.00 70.88 133 LEU A CA 1
ATOM 1086 C C . LEU A 1 133 ? -4.925 -32.265 -0.013 1.00 70.88 133 LEU A C 1
ATOM 1088 O O . LEU A 1 133 ? -3.716 -32.350 0.228 1.00 70.88 133 LEU A O 1
ATOM 1092 N N . ARG A 1 134 ? -5.735 -33.332 0.046 1.00 73.75 134 ARG A N 1
ATOM 1093 C CA . ARG A 1 134 ? -5.278 -34.675 0.445 1.00 73.75 134 ARG A CA 1
ATOM 1094 C C . ARG A 1 134 ? -4.220 -35.230 -0.514 1.00 73.75 134 ARG A C 1
ATOM 1096 O O . ARG A 1 134 ? -3.228 -35.799 -0.058 1.00 73.75 134 ARG A O 1
ATOM 1103 N N . LEU A 1 135 ? -4.382 -35.018 -1.823 1.00 75.56 135 LEU A N 1
ATOM 1104 C CA . LEU A 1 135 ? -3.406 -35.431 -2.841 1.00 75.56 135 LEU A CA 1
ATOM 1105 C C . LEU A 1 135 ? -2.049 -34.736 -2.665 1.00 75.56 135 LEU A C 1
ATOM 1107 O O . LEU A 1 135 ? -1.013 -35.403 -2.685 1.00 75.56 135 LEU A O 1
ATOM 1111 N N . LYS A 1 136 ? -2.030 -33.415 -2.436 1.00 72.50 136 LYS A N 1
ATOM 1112 C CA . LYS A 1 136 ? -0.783 -32.662 -2.202 1.00 72.50 136 LYS A CA 1
ATOM 1113 C C . LYS A 1 136 ? -0.069 -33.087 -0.919 1.00 72.50 136 LYS A C 1
ATOM 1115 O O . LYS A 1 136 ? 1.158 -33.193 -0.925 1.00 72.50 136 LYS A O 1
ATOM 1120 N N . ILE A 1 137 ? -0.816 -33.349 0.157 1.00 77.81 137 ILE A N 1
ATOM 1121 C CA . ILE A 1 137 ? -0.250 -33.844 1.420 1.00 77.81 137 ILE A CA 1
ATOM 1122 C C . ILE A 1 137 ? 0.372 -35.228 1.209 1.00 77.81 137 ILE A C 1
ATOM 1124 O O . ILE A 1 137 ? 1.541 -35.430 1.535 1.00 77.81 137 ILE A O 1
ATOM 1128 N N . ARG A 1 138 ? -0.362 -36.157 0.583 1.00 76.62 138 ARG A N 1
ATOM 1129 C CA . ARG A 1 138 ? 0.105 -37.532 0.351 1.00 76.62 138 ARG A CA 1
ATOM 1130 C C . ARG A 1 138 ? 1.360 -37.574 -0.525 1.00 76.62 138 ARG A C 1
ATOM 1132 O O . ARG A 1 138 ? 2.321 -38.250 -0.175 1.00 76.62 138 ARG A O 1
ATOM 1139 N N . LYS A 1 139 ? 1.393 -36.791 -1.609 1.00 79.62 139 LYS A N 1
ATOM 1140 C CA . LYS A 1 139 ? 2.549 -36.708 -2.519 1.00 79.62 139 LYS A CA 1
ATOM 1141 C C . LYS A 1 139 ? 3.812 -36.197 -1.810 1.00 79.62 139 LYS A C 1
ATOM 1143 O O . LYS A 1 139 ? 4.904 -36.683 -2.082 1.00 79.62 139 LYS A O 1
ATOM 1148 N N . ARG A 1 140 ? 3.673 -35.259 -0.863 1.00 69.88 140 ARG A N 1
ATOM 1149 C CA . ARG A 1 14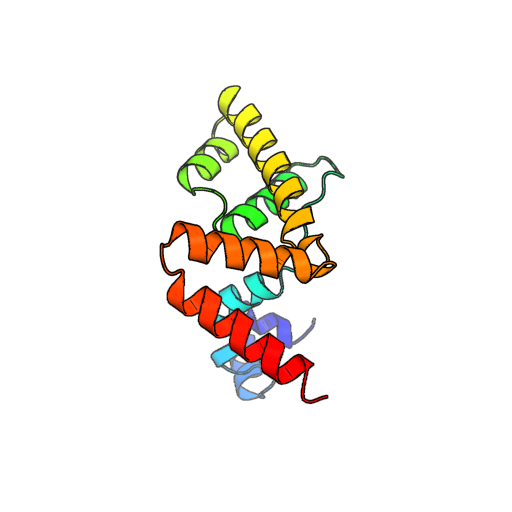0 ? 4.802 -34.760 -0.057 1.00 69.88 140 ARG A CA 1
ATOM 1150 C C . ARG A 1 140 ? 5.267 -35.726 1.023 1.00 69.88 140 ARG A C 1
ATOM 1152 O O . ARG A 1 140 ? 6.467 -35.807 1.241 1.00 69.88 140 ARG A O 1
ATOM 1159 N N . ILE A 1 141 ? 4.358 -36.450 1.676 1.00 74.94 141 ILE A N 1
ATOM 1160 C CA . ILE A 1 141 ? 4.740 -37.487 2.648 1.00 74.94 141 ILE A CA 1
ATOM 1161 C C . ILE A 1 141 ? 5.575 -38.569 1.954 1.00 74.94 141 ILE A C 1
ATOM 1163 O O . ILE A 1 141 ? 6.584 -38.999 2.497 1.00 74.94 141 ILE A O 1
ATOM 1167 N N . ILE A 1 142 ? 5.201 -38.951 0.729 1.00 73.38 142 ILE A N 1
ATOM 1168 C CA . ILE A 1 142 ? 5.963 -39.911 -0.080 1.00 73.38 142 ILE A CA 1
ATOM 1169 C C . ILE A 1 142 ? 7.352 -39.349 -0.436 1.00 73.38 142 ILE A C 1
ATOM 1171 O O . ILE A 1 142 ? 8.350 -40.020 -0.212 1.00 73.38 142 ILE A O 1
ATOM 1175 N N . LEU A 1 143 ? 7.441 -38.093 -0.893 1.00 70.75 143 LEU A N 1
ATOM 1176 C CA . LEU A 1 143 ? 8.726 -37.427 -1.180 1.00 70.75 143 LEU A CA 1
ATOM 1177 C C . LEU A 1 143 ? 9.620 -37.233 0.059 1.00 70.75 143 LEU A C 1
ATOM 1179 O O . LEU A 1 143 ? 10.836 -37.178 -0.075 1.00 70.75 143 LEU A O 1
ATOM 1183 N N . SER A 1 144 ? 9.032 -37.110 1.250 1.00 66.56 144 SER A N 1
ATOM 1184 C CA . SER A 1 144 ? 9.756 -36.987 2.522 1.00 66.56 144 SER A CA 1
ATOM 1185 C C . SER A 1 144 ? 10.226 -38.328 3.086 1.00 66.56 144 SER A C 1
ATOM 1187 O O . SER A 1 144 ? 11.101 -38.318 3.940 1.00 66.56 144 SER A O 1
ATOM 1189 N N . LYS A 1 145 ? 9.616 -39.445 2.671 1.00 64.12 145 LYS A N 1
ATOM 1190 C CA . LYS A 1 145 ? 10.002 -40.808 3.071 1.00 64.12 145 LYS A CA 1
ATOM 1191 C C . LYS A 1 145 ? 10.959 -41.482 2.080 1.00 64.12 145 LYS A C 1
ATOM 1193 O O . LYS A 1 145 ? 11.491 -42.535 2.393 1.00 64.12 145 LYS A O 1
ATOM 1198 N N . GLY A 1 146 ? 11.117 -40.918 0.881 1.00 55.41 146 GLY A N 1
ATOM 1199 C CA . GLY A 1 146 ? 12.056 -41.383 -0.149 1.00 55.41 146 GLY A CA 1
ATOM 1200 C C . GLY A 1 146 ? 13.416 -40.673 -0.133 1.00 55.41 146 GLY A C 1
ATOM 1201 O O . GLY A 1 146 ? 14.165 -40.801 -1.097 1.00 55.41 146 GLY A O 1
ATOM 1202 N N . LYS A 1 147 ? 13.698 -39.891 0.911 1.00 47.06 147 LYS A N 1
ATOM 1203 C CA . LYS A 1 147 ? 15.019 -39.376 1.285 1.00 47.06 147 LYS A CA 1
ATOM 1204 C C . LYS A 1 147 ? 15.402 -40.006 2.612 1.00 47.06 147 LYS A C 1
ATOM 1206 O O . LYS A 1 147 ? 16.616 -40.181 2.816 1.00 47.06 147 LYS A O 1
#

Radius of gyration: 21.77 Å; chains: 1; bounding box: 37×58×43 Å

Foldseek 3Di:
DQLAVCLCVCPDPSNVVCCVVVVDPNVSSDPVNVLVVCLVVCLDQQDPPDPDPVSLVSLLVVCVSVVNDDPVLVCCLPVPPDPVSVVSSVVSSVVSNVCSQCPHDVHPCNVDVVVVVVVVLVVCVVVVVVVVVVVVVVVVVVVVVVD

Sequence (147 aa):
FHLYSLQYFPNYPLTKKAIEDKHIQPKEAKIENLLARTTKNFAYVPRLLPYTEKQILQNIIWLIVNNHAKDSIVKFSIFGDSLSSKLCLNYLNFKSIVLGKILGIGGVVWRNPWITRFINGAKYIVKGDLKTLRLKIRKRIILSKGK

pLDDT: mean 81.13, std 8.64, range [47.06, 92.69]

Secondary structure (DSSP, 8-state):
--GGGGGG-TTSHHHHHHHHTTSS-TTTTSHHHHHHHHHHH------S-S--HHHHHHHHHHHHHTT-S-HHHHHHHHH--SHHHHHHHHHHHHHHHHHHHHHSTTSHHHH-HHHHHHHHHHHHHHTT-HHHHHHHHHHHHHHHH--

Organism: NCBI:txid412755